Protein AF-A0AA84ZJ94-F1 (afdb_monomer_lite)

Structure (mmCIF, N/CA/C/O backbone):
data_AF-A0AA84ZJ94-F1
#
_entry.id   AF-A0AA84ZJ94-F1
#
loop_
_atom_site.group_PDB
_atom_site.id
_atom_site.type_symbol
_atom_site.label_atom_id
_atom_site.label_alt_id
_atom_site.label_comp_id
_atom_site.label_asym_id
_atom_site.label_entity_id
_atom_site.label_seq_id
_atom_site.pdbx_PDB_ins_code
_atom_site.Cartn_x
_atom_site.Cartn_y
_atom_site.Cartn_z
_atom_site.occupancy
_atom_site.B_iso_or_equiv
_atom_site.auth_seq_id
_atom_site.auth_comp_id
_atom_site.auth_asym_id
_atom_site.auth_atom_id
_atom_site.pdbx_PDB_model_num
ATOM 1 N N . MET A 1 1 ? 29.259 -15.985 -29.265 1.00 39.16 1 MET A N 1
ATOM 2 C CA . MET A 1 1 ? 28.863 -14.561 -29.216 1.00 39.16 1 MET A CA 1
ATOM 3 C C . MET A 1 1 ? 28.217 -14.343 -27.857 1.00 39.16 1 MET A C 1
ATOM 5 O O . MET A 1 1 ? 27.208 -14.994 -27.632 1.00 39.16 1 MET A O 1
ATOM 9 N N . PRO A 1 2 ? 28.815 -13.586 -26.921 1.00 44.12 2 PRO A N 1
ATOM 10 C CA . PRO A 1 2 ? 28.226 -13.401 -25.598 1.00 44.12 2 PRO A CA 1
ATOM 11 C C . PRO A 1 2 ? 27.032 -12.438 -25.680 1.00 44.12 2 PRO A C 1
ATOM 13 O O . PRO A 1 2 ? 27.039 -11.481 -26.456 1.00 44.12 2 PRO A O 1
ATOM 16 N N . ASP A 1 3 ? 25.999 -12.730 -24.898 1.00 43.19 3 ASP A N 1
ATOM 17 C CA . ASP A 1 3 ? 24.664 -12.140 -24.953 1.00 43.19 3 ASP A CA 1
ATOM 18 C C . ASP A 1 3 ? 24.629 -10.620 -24.709 1.00 43.19 3 ASP A C 1
ATOM 20 O O . ASP A 1 3 ? 24.677 -10.128 -23.583 1.00 43.19 3 ASP A O 1
ATOM 24 N N . TYR A 1 4 ? 24.432 -9.850 -25.782 1.00 48.97 4 TYR A N 1
ATOM 25 C CA . TYR A 1 4 ? 24.170 -8.402 -25.742 1.00 48.97 4 TYR A CA 1
ATOM 26 C C . TYR A 1 4 ? 22.774 -8.045 -25.166 1.00 48.97 4 TYR A C 1
ATOM 28 O O . TYR A 1 4 ? 22.444 -6.873 -24.964 1.00 48.97 4 TYR A O 1
ATOM 36 N N . GLN A 1 5 ? 21.939 -9.045 -24.855 1.00 50.44 5 GLN A N 1
ATOM 37 C CA . GLN A 1 5 ? 20.567 -8.867 -24.361 1.00 50.44 5 GLN A CA 1
ATOM 38 C C . GLN A 1 5 ? 20.463 -8.373 -22.901 1.00 50.44 5 GLN A C 1
ATOM 40 O O . GLN A 1 5 ? 19.371 -8.022 -22.465 1.00 50.44 5 GLN A O 1
ATOM 45 N N . LEU A 1 6 ? 21.570 -8.259 -22.154 1.00 55.25 6 LEU A N 1
ATOM 46 C CA . LEU A 1 6 ? 21.558 -7.819 -20.747 1.00 55.25 6 LEU A CA 1
ATOM 47 C C . LEU A 1 6 ? 21.617 -6.293 -20.512 1.00 55.25 6 LEU A C 1
ATOM 49 O O . LEU A 1 6 ? 21.596 -5.858 -19.360 1.00 55.25 6 LEU A O 1
ATOM 53 N N . SER A 1 7 ? 21.699 -5.452 -21.551 1.00 65.62 7 SER A N 1
ATOM 54 C CA . SER A 1 7 ? 21.936 -4.005 -21.352 1.00 65.62 7 SER A CA 1
ATOM 55 C C . SER A 1 7 ? 20.681 -3.141 -21.181 1.00 65.62 7 SER A C 1
ATOM 57 O O . SER A 1 7 ? 20.789 -2.029 -20.666 1.00 65.62 7 SER A O 1
ATOM 59 N N . LYS A 1 8 ? 19.492 -3.607 -21.582 1.00 71.19 8 LYS A N 1
ATOM 60 C CA . LYS A 1 8 ? 18.264 -2.788 -21.607 1.00 71.19 8 LYS A CA 1
ATOM 61 C C . LYS A 1 8 ? 17.159 -3.414 -20.748 1.00 71.19 8 LYS A C 1
ATOM 63 O O . LYS A 1 8 ? 17.041 -4.637 -20.739 1.00 71.19 8 LYS A O 1
ATOM 68 N N . PRO A 1 9 ? 16.349 -2.609 -20.032 1.00 76.19 9 PRO A N 1
ATOM 69 C CA . PRO A 1 9 ? 15.196 -3.128 -19.305 1.00 76.19 9 PRO A CA 1
ATOM 70 C C . PRO A 1 9 ? 14.210 -3.756 -20.288 1.00 76.19 9 PRO A C 1
ATOM 72 O O . PRO A 1 9 ? 13.970 -3.210 -21.370 1.00 76.19 9 PRO A O 1
ATOM 75 N N . SER A 1 10 ? 13.615 -4.888 -19.913 1.00 86.00 10 SER A N 1
ATOM 76 C CA . SER A 1 10 ? 12.563 -5.469 -20.745 1.00 86.00 10 SER A CA 1
ATOM 77 C C . SER A 1 10 ? 11.348 -4.522 -20.785 1.00 86.00 10 SER A C 1
ATOM 79 O O . SER A 1 10 ? 11.101 -3.791 -19.817 1.00 86.00 10 SER A O 1
ATOM 81 N N . PRO A 1 11 ? 10.544 -4.514 -21.865 1.00 87.81 11 PRO A N 1
ATOM 82 C CA . PRO A 1 11 ? 9.361 -3.652 -21.950 1.00 87.81 11 PRO A CA 1
ATOM 83 C C . PRO A 1 11 ? 8.392 -3.846 -20.774 1.00 87.81 11 PRO A C 1
ATOM 85 O O . PRO A 1 11 ? 7.803 -2.887 -20.277 1.00 87.81 11 PRO A O 1
ATOM 88 N N . ARG A 1 12 ? 8.287 -5.087 -20.281 1.00 88.12 12 ARG A N 1
ATOM 89 C CA . ARG A 1 12 ? 7.499 -5.464 -19.100 1.00 88.12 12 ARG A CA 1
ATOM 90 C C . ARG A 1 12 ? 7.999 -4.764 -17.832 1.00 88.12 12 ARG A C 1
ATOM 92 O O . ARG A 1 12 ? 7.198 -4.198 -17.090 1.00 88.12 12 ARG A O 1
ATOM 99 N N . GLN A 1 13 ? 9.314 -4.739 -17.628 1.00 87.00 13 GLN A N 1
ATOM 100 C CA . GLN A 1 13 ? 9.956 -4.098 -16.477 1.00 87.00 13 GLN A CA 1
ATOM 101 C C . GLN A 1 13 ? 9.805 -2.582 -16.520 1.00 87.00 13 GLN A C 1
ATOM 103 O O . GLN A 1 13 ? 9.470 -1.957 -15.515 1.00 87.00 13 GLN A O 1
ATOM 108 N N . LEU A 1 14 ? 10.005 -1.989 -17.698 1.00 90.00 14 LEU A N 1
ATOM 109 C CA . LEU A 1 14 ? 9.840 -0.554 -17.892 1.00 90.00 14 LEU A CA 1
ATOM 110 C C . LEU A 1 14 ? 8.396 -0.128 -17.605 1.00 90.00 14 LEU A C 1
ATOM 112 O O . LEU A 1 14 ? 8.174 0.843 -16.882 1.00 90.00 14 LEU A O 1
ATOM 116 N N . LEU A 1 15 ? 7.414 -0.905 -18.074 1.00 92.50 15 LEU A N 1
ATOM 117 C CA . LEU A 1 15 ? 6.005 -0.666 -17.775 1.00 92.50 15 LEU A CA 1
ATOM 118 C C . LEU A 1 15 ? 5.710 -0.760 -16.270 1.00 92.50 15 LEU A C 1
ATOM 120 O O . LEU A 1 15 ? 5.030 0.117 -15.735 1.00 92.50 15 LEU A O 1
ATOM 124 N N . ALA A 1 16 ? 6.245 -1.765 -15.570 1.00 91.44 16 ALA A N 1
ATOM 125 C CA . ALA A 1 16 ? 6.077 -1.899 -14.121 1.00 91.44 16 ALA A CA 1
ATOM 126 C C . ALA A 1 16 ? 6.656 -0.692 -13.357 1.00 91.44 16 ALA A C 1
ATOM 128 O O . ALA A 1 16 ? 6.006 -0.162 -12.452 1.00 91.44 16 ALA A O 1
ATOM 129 N N . ILE A 1 17 ? 7.833 -0.200 -13.760 1.00 90.31 17 ILE A N 1
ATOM 130 C CA . ILE A 1 17 ? 8.467 0.994 -13.180 1.00 90.31 17 ILE A CA 1
ATOM 131 C C . ILE A 1 17 ? 7.620 2.247 -13.442 1.00 90.31 17 ILE A C 1
ATOM 133 O O . ILE A 1 17 ? 7.366 3.021 -12.517 1.00 90.31 17 ILE A O 1
ATOM 137 N N . CYS A 1 18 ? 7.142 2.443 -14.674 1.00 93.88 18 CYS A N 1
ATOM 138 C CA . CYS A 1 18 ? 6.277 3.569 -15.031 1.00 93.88 18 CYS A CA 1
ATOM 139 C C . CYS A 1 18 ? 4.972 3.568 -14.226 1.00 93.88 18 CYS A C 1
ATOM 141 O O . CYS A 1 18 ? 4.595 4.601 -13.671 1.00 93.88 18 CYS A O 1
ATOM 143 N N . LEU A 1 19 ? 4.314 2.411 -14.108 1.00 95.00 19 LEU A N 1
ATOM 144 C CA . LEU A 1 19 ? 3.096 2.245 -13.308 1.00 95.00 19 LEU A CA 1
ATOM 145 C C . LEU A 1 19 ? 3.341 2.564 -11.832 1.00 95.00 19 LEU A C 1
ATOM 147 O O . LEU A 1 19 ? 2.530 3.231 -11.194 1.00 95.00 19 LEU A O 1
ATOM 151 N N . SER A 1 20 ? 4.490 2.152 -11.301 1.00 93.75 20 SER A N 1
ATOM 152 C CA . SER A 1 20 ? 4.917 2.494 -9.948 1.00 93.75 20 SER A CA 1
ATOM 153 C C . SER A 1 20 ? 5.094 3.999 -9.769 1.00 93.75 20 SER A C 1
ATOM 155 O O . SER A 1 20 ? 4.563 4.573 -8.818 1.00 93.75 20 SER A O 1
ATOM 157 N N . ASN A 1 21 ? 5.819 4.657 -10.669 1.00 94.12 21 ASN A N 1
ATOM 158 C CA . ASN A 1 21 ? 6.067 6.090 -10.572 1.00 94.12 21 ASN A CA 1
ATOM 159 C C . ASN A 1 21 ? 4.756 6.878 -10.677 1.00 94.12 21 ASN A C 1
ATOM 161 O O . ASN A 1 21 ? 4.532 7.786 -9.878 1.00 94.12 21 ASN A O 1
ATOM 165 N N . ALA A 1 22 ? 3.854 6.466 -11.572 1.00 95.56 22 ALA A N 1
ATOM 166 C CA . ALA A 1 22 ? 2.502 7.008 -11.654 1.00 95.56 22 ALA A CA 1
ATOM 167 C C . ALA A 1 22 ? 1.740 6.829 -10.330 1.00 95.56 22 ALA A C 1
ATOM 169 O O . ALA A 1 22 ? 1.175 7.792 -9.811 1.00 95.56 22 ALA A O 1
ATOM 170 N N . ALA A 1 23 ? 1.797 5.637 -9.728 1.00 95.38 23 ALA A N 1
ATOM 171 C CA . ALA A 1 23 ? 1.183 5.380 -8.430 1.00 95.38 23 ALA A CA 1
ATOM 172 C C . ALA A 1 23 ? 1.755 6.278 -7.321 1.00 95.38 23 ALA A C 1
ATOM 174 O O . ALA A 1 23 ? 1.007 6.772 -6.484 1.00 95.38 23 ALA A O 1
ATOM 175 N N . HIS A 1 24 ? 3.063 6.549 -7.324 1.00 93.44 24 HIS A N 1
ATOM 176 C CA . HIS A 1 24 ? 3.692 7.462 -6.361 1.00 93.44 24 HIS A CA 1
ATOM 177 C C . HIS A 1 24 ? 3.169 8.890 -6.475 1.00 93.44 24 HIS A C 1
ATOM 179 O O . HIS A 1 24 ? 2.928 9.546 -5.463 1.00 93.44 24 HIS A O 1
ATOM 185 N N . CYS A 1 25 ? 2.996 9.370 -7.706 1.00 92.56 25 CYS A N 1
ATOM 186 C CA . CYS A 1 25 ? 2.416 10.681 -7.963 1.00 92.56 25 CYS A CA 1
ATOM 187 C C . CYS A 1 25 ? 0.970 10.731 -7.460 1.00 92.56 25 CYS A C 1
ATOM 189 O O . CYS A 1 25 ? 0.627 11.642 -6.713 1.00 92.56 25 CYS A O 1
ATOM 191 N N . LEU A 1 26 ? 0.152 9.725 -7.790 1.00 92.00 26 LEU A N 1
ATOM 192 C CA . LEU A 1 26 ? -1.237 9.623 -7.324 1.00 92.00 26 LEU A CA 1
ATOM 193 C C . LEU A 1 26 ? -1.338 9.578 -5.796 1.00 92.00 26 LEU A C 1
ATOM 195 O O . LEU A 1 26 ? -2.157 10.290 -5.223 1.00 92.00 26 LEU A O 1
ATOM 199 N N . TYR A 1 27 ? -0.470 8.807 -5.138 1.00 91.81 27 TYR A N 1
ATOM 200 C CA . TYR A 1 27 ? -0.370 8.769 -3.679 1.00 91.81 27 TYR A CA 1
ATOM 201 C C . TYR A 1 27 ? -0.086 10.160 -3.112 1.00 91.81 27 TYR A C 1
ATOM 203 O O . TYR A 1 27 ? -0.788 10.613 -2.212 1.00 91.81 27 TYR A O 1
ATOM 211 N N . LYS A 1 28 ? 0.917 10.862 -3.662 1.00 90.31 28 LYS A N 1
ATOM 212 C CA . LYS A 1 28 ? 1.251 12.220 -3.220 1.00 90.31 28 LYS A CA 1
ATOM 213 C C . LYS A 1 28 ? 0.048 13.142 -3.363 1.00 90.31 28 LYS A C 1
ATOM 215 O O . LYS A 1 28 ? -0.336 13.735 -2.364 1.00 90.31 28 LYS A O 1
ATOM 220 N N . PHE A 1 29 ? -0.591 13.172 -4.535 1.00 87.44 29 PHE A N 1
ATOM 221 C CA . PHE A 1 29 ? -1.803 13.963 -4.760 1.00 87.44 29 PHE A CA 1
ATOM 222 C C . PHE A 1 29 ? -2.910 13.629 -3.752 1.00 87.44 29 PHE A C 1
ATOM 224 O O . PHE A 1 29 ? -3.462 14.545 -3.155 1.00 87.44 29 PHE A O 1
ATOM 231 N N . GLY A 1 30 ? -3.178 12.349 -3.483 1.00 85.19 30 GLY A N 1
ATOM 232 C CA . GLY A 1 30 ? -4.165 11.936 -2.479 1.00 85.19 30 GLY A CA 1
ATOM 233 C C . GLY A 1 30 ? -3.814 12.362 -1.046 1.00 85.19 30 GLY A C 1
ATOM 234 O O . GLY A 1 30 ? -4.708 12.606 -0.247 1.00 85.19 30 GLY A O 1
ATOM 235 N N . THR A 1 31 ? -2.528 12.483 -0.704 1.00 83.12 31 THR A N 1
ATOM 236 C CA . THR A 1 31 ? -2.098 12.944 0.633 1.00 83.12 31 THR A CA 1
ATOM 237 C C . THR A 1 31 ? -1.963 14.462 0.769 1.00 83.12 31 THR A C 1
ATOM 239 O O . THR A 1 31 ? -2.073 14.972 1.878 1.00 83.12 31 THR A O 1
ATOM 242 N N . THR A 1 32 ? -1.698 15.190 -0.322 1.00 78.19 32 THR A N 1
ATOM 243 C CA . THR A 1 32 ? -1.401 16.635 -0.286 1.00 78.19 32 THR A CA 1
ATOM 244 C C . THR A 1 32 ? -2.537 17.515 -0.792 1.00 78.19 32 THR A C 1
ATOM 246 O O . THR A 1 32 ? -2.579 18.694 -0.456 1.00 78.19 32 THR A O 1
ATOM 249 N N . CYS A 1 33 ? -3.430 17.005 -1.642 1.00 61.62 33 CYS A N 1
ATOM 250 C CA . CYS A 1 33 ? -4.466 17.822 -2.265 1.00 61.62 33 CYS A CA 1
ATOM 251 C C . CYS A 1 33 ? -5.786 17.728 -1.498 1.00 61.62 33 CYS A C 1
ATOM 253 O O . CYS A 1 33 ? -6.550 16.787 -1.677 1.00 61.62 33 CYS A O 1
ATOM 255 N N . THR A 1 34 ? -6.090 18.769 -0.722 1.00 57.16 34 THR A N 1
ATOM 256 C CA . THR A 1 34 ? -7.435 19.058 -0.189 1.00 57.16 34 THR A CA 1
ATOM 257 C C . THR A 1 34 ? -8.248 19.991 -1.103 1.00 57.16 34 THR A C 1
ATOM 259 O O . THR A 1 34 ? -9.404 20.276 -0.816 1.00 57.16 34 THR A O 1
ATOM 262 N N . VAL A 1 35 ? -7.659 20.484 -2.205 1.00 54.12 35 VAL A N 1
ATOM 263 C CA . VAL A 1 35 ? -8.132 21.694 -2.919 1.00 54.12 35 VAL A CA 1
ATOM 264 C C . VAL A 1 35 ? -8.705 21.416 -4.322 1.00 54.12 35 VAL A C 1
ATOM 266 O O . VAL A 1 35 ? -9.120 22.347 -5.002 1.00 54.12 35 VAL A O 1
ATOM 269 N N . ASN A 1 36 ? -8.754 20.165 -4.800 1.00 57.69 36 ASN A N 1
ATOM 270 C CA . ASN A 1 36 ? -9.296 19.872 -6.137 1.00 57.69 36 ASN A CA 1
ATOM 271 C C . ASN A 1 36 ? -10.721 19.284 -6.049 1.00 57.69 36 ASN A C 1
ATOM 273 O O . ASN A 1 36 ? -10.861 18.097 -5.769 1.00 57.69 36 ASN A O 1
ATOM 277 N N . PRO A 1 37 ? -11.788 20.067 -6.303 1.00 55.31 37 PRO A N 1
ATOM 278 C CA . PRO A 1 37 ? -13.168 19.653 -6.028 1.00 55.31 37 PRO A CA 1
ATOM 279 C C . PRO A 1 37 ? -13.727 18.599 -7.003 1.00 55.31 37 PRO A C 1
ATOM 281 O O . PRO A 1 37 ? -14.832 18.110 -6.795 1.00 55.31 37 PRO A O 1
ATOM 284 N N . LYS A 1 38 ? -13.005 18.247 -8.080 1.00 58.41 38 LYS A N 1
ATOM 285 C CA . LYS A 1 38 ? -13.500 17.326 -9.126 1.00 58.41 38 LYS A CA 1
ATOM 286 C C . LYS A 1 38 ? -13.259 15.837 -8.843 1.00 58.41 38 LYS A C 1
ATOM 288 O O . LYS A 1 38 ? -13.882 15.008 -9.498 1.00 58.41 38 LYS A O 1
ATOM 293 N N . LYS A 1 39 ? -12.344 15.485 -7.935 1.00 63.12 39 LYS A N 1
ATOM 294 C CA . LYS A 1 39 ? -12.031 14.093 -7.567 1.00 63.12 39 LYS A CA 1
ATOM 295 C C . LYS A 1 39 ? -11.801 13.991 -6.069 1.00 63.12 39 LYS A C 1
ATOM 297 O O . LYS A 1 39 ? -11.037 14.776 -5.514 1.00 63.12 39 LYS A O 1
ATOM 302 N N . SER A 1 40 ? -12.444 13.015 -5.436 1.00 77.00 40 SER A N 1
ATOM 303 C CA . SER A 1 40 ? -12.295 12.773 -4.005 1.00 77.00 40 SER A CA 1
ATOM 304 C C . SER A 1 40 ? -10.911 12.187 -3.699 1.00 77.00 40 SER A C 1
ATOM 306 O O . SER A 1 40 ? -10.297 11.524 -4.539 1.00 77.00 40 SER A O 1
ATOM 308 N N . GLN A 1 41 ? -10.403 12.405 -2.484 1.00 83.50 41 GLN A N 1
ATOM 309 C CA . GLN A 1 41 ? -9.160 11.789 -1.999 1.00 83.50 41 GLN A CA 1
ATOM 310 C C . GLN A 1 41 ? -9.150 10.265 -2.223 1.00 83.50 41 GLN A C 1
ATOM 312 O O . GLN A 1 41 ? -8.142 9.693 -2.643 1.00 83.50 41 GLN A O 1
ATOM 317 N N . PHE A 1 42 ? -10.303 9.628 -2.015 1.00 86.75 42 PHE A N 1
ATOM 318 C CA . PHE A 1 42 ? -10.526 8.206 -2.245 1.00 86.75 42 PHE A CA 1
ATOM 319 C C . PHE A 1 42 ? -10.269 7.786 -3.704 1.00 86.75 42 PHE A C 1
ATOM 321 O O . PHE A 1 42 ? -9.666 6.741 -3.954 1.00 86.75 42 PHE A O 1
ATOM 328 N N . ASP A 1 43 ? -10.635 8.614 -4.687 1.00 89.12 43 ASP A N 1
ATOM 329 C CA . ASP A 1 43 ? -10.419 8.316 -6.110 1.00 89.12 43 ASP A CA 1
ATOM 330 C C . ASP A 1 43 ? -8.929 8.253 -6.470 1.00 89.12 43 ASP A C 1
ATOM 332 O O . ASP A 1 43 ? -8.504 7.422 -7.276 1.00 89.12 43 ASP A O 1
ATOM 336 N N . TYR A 1 44 ? -8.108 9.117 -5.865 1.00 89.38 44 TYR A N 1
ATOM 337 C CA . TYR A 1 44 ? -6.659 9.103 -6.078 1.00 89.38 44 TYR A CA 1
ATOM 338 C C . TYR A 1 44 ? -5.998 7.885 -5.431 1.00 89.38 44 TYR A C 1
ATOM 340 O O . TYR A 1 44 ? -5.132 7.255 -6.044 1.00 89.38 44 TYR A O 1
ATOM 348 N N . LEU A 1 45 ? -6.419 7.534 -4.213 1.00 91.50 45 LEU A N 1
ATOM 349 C CA . LEU A 1 45 ? -5.900 6.375 -3.486 1.00 91.50 45 LEU A CA 1
ATOM 350 C C . LEU A 1 45 ? -6.312 5.057 -4.159 1.00 91.50 45 LEU A C 1
ATOM 352 O O . LEU A 1 45 ? -5.464 4.196 -4.389 1.00 91.50 45 LEU A O 1
ATOM 356 N N . SER A 1 46 ? -7.566 4.926 -4.593 1.00 92.75 46 SER A N 1
ATOM 357 C CA . SER A 1 46 ? -8.029 3.745 -5.335 1.00 92.75 46 SER A CA 1
ATOM 358 C C . SER A 1 46 ? -7.321 3.589 -6.688 1.00 92.75 46 SER A C 1
ATOM 360 O O . SER A 1 46 ? -6.925 2.484 -7.062 1.00 92.75 46 SER A O 1
ATOM 362 N N . ALA A 1 47 ? -7.073 4.686 -7.414 1.00 92.94 47 ALA A N 1
ATOM 363 C CA . ALA A 1 47 ? -6.268 4.651 -8.634 1.00 92.94 47 ALA A CA 1
ATOM 364 C C . ALA A 1 47 ? -4.803 4.262 -8.357 1.00 92.94 47 ALA A C 1
ATOM 366 O O . ALA A 1 47 ? -4.202 3.532 -9.146 1.00 92.94 47 ALA A O 1
ATOM 367 N N . CYS A 1 48 ? -4.235 4.708 -7.230 1.00 94.88 48 CYS A N 1
ATOM 368 C CA . CYS A 1 48 ? -2.890 4.328 -6.798 1.00 94.88 48 CYS A CA 1
ATOM 369 C C . CYS A 1 48 ? -2.766 2.809 -6.601 1.00 94.88 48 CYS A C 1
ATOM 371 O O . CYS A 1 48 ? -1.823 2.209 -7.129 1.00 94.88 48 CYS A O 1
ATOM 373 N N . ILE A 1 49 ? -3.741 2.189 -5.920 1.00 95.12 49 ILE A N 1
ATOM 374 C CA . ILE A 1 49 ? -3.802 0.730 -5.727 1.00 95.12 49 ILE A CA 1
ATOM 375 C C . ILE A 1 49 ? -3.822 0.025 -7.085 1.00 95.12 49 ILE A C 1
ATOM 377 O O . ILE A 1 49 ? -2.922 -0.764 -7.363 1.00 95.12 49 ILE A O 1
ATOM 381 N N . LYS A 1 50 ? -4.742 0.401 -7.984 1.00 95.75 50 LYS A N 1
ATOM 382 C CA . LYS A 1 50 ? -4.861 -0.206 -9.325 1.00 95.75 50 LYS A CA 1
ATOM 383 C C . LYS A 1 50 ? -3.562 -0.133 -10.133 1.00 95.75 50 LYS A C 1
ATOM 385 O O . LYS A 1 50 ? -3.190 -1.084 -10.822 1.00 95.75 50 LYS A O 1
ATOM 390 N N . CYS A 1 51 ? -2.849 0.994 -10.073 1.00 95.88 51 CYS A N 1
ATOM 391 C CA . CYS A 1 51 ? -1.549 1.130 -10.733 1.00 95.88 51 CYS A CA 1
ATOM 392 C C . CYS A 1 51 ? -0.497 0.187 -10.129 1.00 95.88 51 CYS A C 1
ATOM 394 O O . CYS A 1 51 ? 0.273 -0.421 -10.875 1.00 95.88 51 CYS A O 1
ATOM 396 N N . CYS A 1 52 ? -0.468 0.040 -8.802 1.00 95.44 52 CYS A N 1
ATOM 397 C CA . CYS A 1 52 ? 0.474 -0.855 -8.135 1.00 95.44 52 CYS A CA 1
ATOM 398 C C . CYS A 1 52 ? 0.140 -2.335 -8.357 1.00 95.44 52 CYS A C 1
ATOM 400 O O . CYS A 1 52 ? 1.055 -3.114 -8.601 1.00 95.44 52 CYS A O 1
ATOM 402 N N . GLU A 1 53 ? -1.136 -2.724 -8.342 1.00 95.19 53 GLU A N 1
ATOM 403 C CA . GLU A 1 53 ? -1.581 -4.094 -8.636 1.00 95.19 53 GLU A CA 1
ATOM 404 C C . GLU A 1 53 ? -1.162 -4.522 -10.041 1.00 95.19 53 GLU A C 1
ATOM 406 O O . GLU A 1 53 ? -0.598 -5.600 -10.231 1.00 95.19 53 GLU A O 1
ATOM 411 N N . ARG A 1 54 ? -1.336 -3.636 -11.032 1.00 95.75 54 ARG A N 1
ATOM 412 C CA . ARG A 1 54 ? -0.823 -3.876 -12.385 1.00 95.75 54 ARG A CA 1
ATOM 413 C C . ARG A 1 54 ? 0.699 -4.017 -12.388 1.00 95.75 54 ARG A C 1
ATOM 415 O O . ARG A 1 54 ? 1.207 -4.924 -13.039 1.00 95.75 54 ARG A O 1
ATOM 422 N N . ALA A 1 55 ? 1.429 -3.181 -11.649 1.00 93.38 55 ALA A N 1
ATOM 423 C CA . ALA A 1 55 ? 2.886 -3.289 -11.559 1.00 93.38 55 ALA A CA 1
ATOM 424 C C . ALA A 1 55 ? 3.338 -4.628 -10.949 1.00 93.38 55 ALA A C 1
ATOM 426 O O . ALA A 1 55 ? 4.270 -5.233 -11.465 1.00 93.38 55 ALA A O 1
ATOM 427 N N . VAL A 1 56 ? 2.651 -5.115 -9.912 1.00 92.25 56 VAL A N 1
ATOM 428 C CA . VAL A 1 56 ? 2.919 -6.412 -9.269 1.00 92.25 56 VAL A CA 1
ATOM 429 C C . VAL A 1 56 ? 2.533 -7.592 -10.167 1.00 92.25 56 VAL A C 1
ATOM 431 O O . VAL A 1 56 ? 3.240 -8.592 -10.198 1.00 92.25 56 VAL A O 1
ATOM 434 N N . SER A 1 57 ? 1.450 -7.485 -10.943 1.00 92.25 57 SER A N 1
ATOM 435 C CA . SER A 1 57 ? 1.070 -8.531 -11.908 1.00 92.25 57 SER A CA 1
ATOM 436 C C . SER A 1 57 ? 2.130 -8.720 -12.999 1.00 92.25 57 SER A C 1
ATOM 438 O O . SER A 1 57 ? 2.391 -9.833 -13.456 1.00 92.25 57 SER A O 1
ATOM 440 N N . LEU A 1 58 ? 2.783 -7.621 -13.387 1.00 90.19 58 LEU A N 1
ATOM 441 C CA . LEU A 1 58 ? 3.913 -7.655 -14.299 1.00 90.19 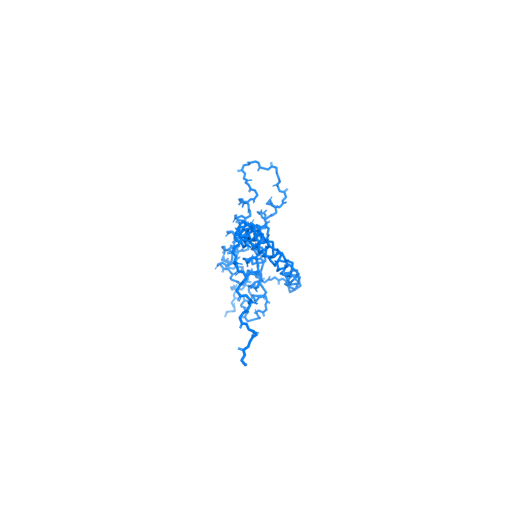58 LEU A CA 1
ATOM 442 C C . LEU A 1 58 ? 5.157 -8.149 -13.568 1.00 90.19 58 LEU A C 1
ATOM 444 O O . LEU A 1 58 ? 5.822 -9.044 -14.062 1.00 90.19 58 LEU A O 1
ATOM 448 N N . GLU A 1 59 ? 5.473 -7.624 -12.395 1.00 87.06 59 GLU A N 1
ATOM 449 C CA . GLU A 1 59 ? 6.690 -7.977 -11.669 1.00 87.06 59 GLU A CA 1
ATOM 450 C C . GLU A 1 59 ? 6.345 -8.318 -10.214 1.00 87.06 59 GLU A C 1
ATOM 452 O O . GLU A 1 59 ? 6.321 -7.427 -9.357 1.00 87.06 59 GLU A O 1
ATOM 457 N N . PRO A 1 60 ? 6.097 -9.608 -9.908 1.00 87.69 60 PRO A N 1
ATOM 458 C CA . PRO A 1 60 ? 5.669 -10.042 -8.576 1.00 87.69 60 PRO A CA 1
ATOM 459 C C . PRO A 1 60 ? 6.671 -9.701 -7.476 1.00 87.69 60 PRO A C 1
ATOM 461 O O . PRO A 1 60 ? 6.295 -9.518 -6.325 1.00 87.69 60 PRO A O 1
ATOM 464 N N . ASN A 1 61 ? 7.943 -9.553 -7.835 1.00 84.75 61 ASN A N 1
ATOM 465 C CA . ASN A 1 61 ? 9.033 -9.297 -6.896 1.00 84.75 61 ASN A CA 1
ATOM 466 C C . ASN A 1 61 ? 9.308 -7.802 -6.703 1.00 84.75 61 ASN A C 1
ATOM 468 O O . ASN A 1 61 ? 10.324 -7.406 -6.133 1.00 84.75 61 ASN A O 1
ATOM 472 N N . TYR A 1 62 ? 8.421 -6.935 -7.193 1.00 88.06 62 TYR A N 1
ATOM 473 C CA . TYR A 1 62 ? 8.642 -5.503 -7.140 1.00 88.06 62 TYR A CA 1
ATOM 474 C C . TYR A 1 62 ? 8.262 -4.896 -5.782 1.00 88.06 62 TYR A C 1
ATOM 476 O O . TYR A 1 62 ? 7.164 -4.376 -5.570 1.00 88.06 62 TYR A O 1
ATOM 484 N N . ILE A 1 63 ? 9.229 -4.911 -4.861 1.00 89.00 63 ILE A N 1
ATOM 485 C CA . ILE A 1 63 ? 9.096 -4.490 -3.453 1.00 89.00 63 ILE A CA 1
ATOM 486 C C . ILE A 1 63 ? 8.470 -3.087 -3.310 1.00 89.00 63 ILE A C 1
ATOM 488 O O . ILE A 1 63 ? 7.595 -2.872 -2.473 1.00 89.00 63 ILE A O 1
ATOM 492 N N . LYS A 1 64 ? 8.858 -2.117 -4.152 1.00 89.31 64 LYS A N 1
ATOM 493 C CA . LYS A 1 64 ? 8.322 -0.741 -4.083 1.00 89.31 64 LYS A CA 1
ATOM 494 C C . LYS A 1 6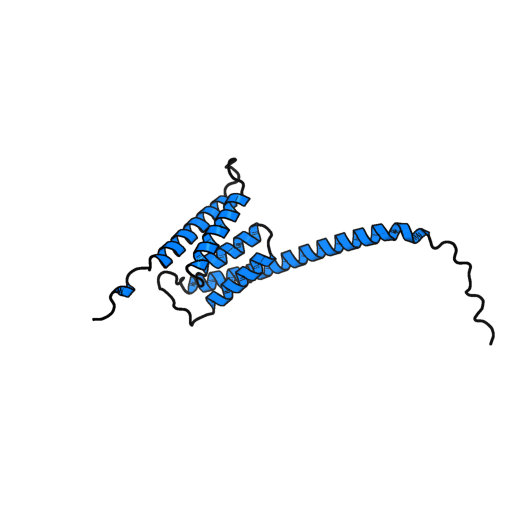4 ? 6.813 -0.675 -4.344 1.00 89.31 64 LYS A C 1
ATOM 496 O O . LYS A 1 64 ? 6.148 0.170 -3.747 1.00 89.31 64 LYS A O 1
ATOM 501 N N . ALA A 1 65 ? 6.278 -1.522 -5.225 1.00 92.12 65 ALA A N 1
ATOM 502 C CA . ALA A 1 65 ? 4.845 -1.552 -5.507 1.00 92.12 65 ALA A CA 1
ATOM 503 C C . ALA A 1 65 ? 4.071 -2.163 -4.332 1.00 92.12 65 ALA A C 1
ATOM 505 O O . ALA A 1 65 ? 3.134 -1.532 -3.849 1.00 92.12 65 ALA A O 1
ATOM 506 N N . TRP A 1 66 ? 4.526 -3.299 -3.794 1.00 93.56 66 TRP A N 1
ATOM 507 C CA . TRP A 1 66 ? 3.944 -3.904 -2.588 1.00 93.56 66 TRP A CA 1
ATOM 508 C C . TRP A 1 66 ? 3.936 -2.953 -1.391 1.00 93.56 66 TRP A C 1
ATOM 510 O O . TRP A 1 66 ? 2.915 -2.799 -0.723 1.00 93.56 66 TRP A O 1
ATOM 520 N N . PHE A 1 67 ? 5.047 -2.249 -1.162 1.00 92.88 67 PHE A N 1
ATOM 521 C CA . PHE A 1 67 ? 5.151 -1.256 -0.095 1.00 92.88 67 PHE A CA 1
ATOM 522 C C . PHE A 1 67 ? 4.117 -0.130 -0.243 1.00 92.88 67 PHE A C 1
ATOM 524 O O . PHE A 1 67 ? 3.522 0.310 0.741 1.00 92.88 67 PHE A O 1
ATOM 531 N N . ARG A 1 68 ? 3.888 0.348 -1.473 1.00 93.81 68 ARG A N 1
ATOM 532 C CA . ARG A 1 68 ? 2.891 1.394 -1.746 1.00 93.81 68 ARG A CA 1
ATOM 533 C C . ARG A 1 68 ? 1.464 0.890 -1.557 1.00 93.81 68 ARG A C 1
ATOM 535 O O . ARG A 1 68 ? 0.688 1.617 -0.950 1.00 93.81 68 ARG A O 1
ATOM 542 N N . ILE A 1 69 ? 1.148 -0.329 -2.004 1.00 95.06 69 ILE A N 1
ATOM 543 C CA . ILE A 1 69 ? -0.160 -0.969 -1.782 1.00 95.06 69 ILE A CA 1
ATOM 544 C C . ILE A 1 69 ? -0.473 -0.985 -0.285 1.00 95.06 69 ILE A C 1
ATOM 546 O O . ILE A 1 69 ? -1.458 -0.381 0.135 1.00 95.06 69 ILE A O 1
ATOM 550 N N . ALA A 1 70 ? 0.420 -1.560 0.525 1.00 94.94 70 ALA A N 1
ATOM 551 C CA . ALA A 1 70 ? 0.224 -1.677 1.969 1.00 94.94 70 ALA A CA 1
ATOM 552 C C . ALA A 1 70 ? -0.033 -0.317 2.636 1.00 94.94 70 ALA A C 1
ATOM 554 O O . ALA A 1 70 ? -0.964 -0.159 3.424 1.00 94.94 70 ALA A O 1
ATOM 555 N N . LYS A 1 71 ? 0.744 0.706 2.260 1.00 93.69 71 LYS A N 1
ATOM 556 C CA . LYS A 1 71 ? 0.542 2.069 2.763 1.00 93.69 71 LYS A CA 1
ATOM 557 C C . LYS A 1 71 ? -0.808 2.666 2.376 1.00 93.69 71 LYS A C 1
ATOM 559 O O . LYS A 1 71 ? -1.384 3.383 3.185 1.00 93.69 71 LYS A O 1
ATOM 564 N N . VAL A 1 72 ? -1.281 2.442 1.151 1.00 93.62 72 VAL A N 1
ATOM 565 C CA . VAL A 1 72 ? -2.558 3.008 0.701 1.00 93.62 72 VAL A CA 1
ATOM 566 C C . VAL A 1 72 ? -3.733 2.314 1.384 1.00 93.62 72 VAL A C 1
ATOM 568 O O . VAL A 1 72 ? -4.633 3.015 1.830 1.00 93.62 72 VAL A O 1
ATOM 571 N N . HIS A 1 73 ? -3.703 0.987 1.549 1.00 94.50 73 HIS A N 1
ATOM 572 C CA . HIS A 1 73 ? -4.736 0.278 2.318 1.00 94.50 73 HIS A CA 1
ATOM 573 C C . HIS A 1 73 ? -4.816 0.790 3.757 1.00 94.50 73 HIS A C 1
ATOM 575 O O . HIS A 1 73 ? -5.904 1.088 4.236 1.00 94.50 73 HIS A O 1
ATOM 581 N N . ALA A 1 74 ? -3.669 1.010 4.406 1.00 91.56 74 ALA A N 1
ATOM 582 C CA . ALA A 1 74 ? -3.643 1.592 5.743 1.00 91.56 74 ALA A CA 1
ATOM 583 C C . ALA A 1 74 ? -4.206 3.023 5.794 1.00 91.56 74 ALA A C 1
ATOM 585 O O . ALA A 1 74 ? -4.869 3.380 6.760 1.00 91.56 74 ALA A O 1
ATOM 586 N N . LEU A 1 75 ? -3.975 3.845 4.761 1.00 90.19 75 LEU A N 1
ATOM 587 C CA . LEU A 1 75 ? -4.577 5.184 4.671 1.00 90.19 75 LEU A CA 1
ATOM 588 C C . LEU A 1 75 ? -6.095 5.148 4.462 1.00 90.19 75 LEU A C 1
ATOM 590 O O . LEU A 1 75 ? -6.771 6.106 4.820 1.00 90.19 75 LEU A O 1
ATOM 594 N N . LEU A 1 76 ? -6.615 4.076 3.866 1.00 90.25 76 LEU A N 1
ATOM 595 C CA . LEU A 1 76 ? -8.048 3.864 3.681 1.00 90.25 76 LEU A CA 1
ATOM 596 C C . LEU A 1 76 ? -8.724 3.237 4.914 1.00 90.25 76 LEU A C 1
ATOM 598 O O . LEU A 1 76 ? -9.941 3.106 4.909 1.00 90.25 76 LEU A O 1
ATOM 602 N N . GLY A 1 77 ? -7.961 2.869 5.951 1.00 88.75 77 GLY A N 1
ATOM 603 C CA . GLY A 1 77 ? -8.462 2.165 7.140 1.00 88.75 77 GLY A CA 1
ATOM 604 C C . GLY A 1 77 ? -8.554 0.644 6.977 1.00 88.75 77 GLY A C 1
ATOM 605 O O . GLY A 1 77 ? -8.924 -0.058 7.909 1.00 88.75 77 GLY A O 1
ATOM 606 N N . ASN A 1 78 ? -8.160 0.097 5.825 1.00 91.94 78 ASN A N 1
ATOM 607 C CA . ASN A 1 78 ? -8.179 -1.343 5.569 1.00 91.94 78 ASN A CA 1
ATOM 608 C C . ASN A 1 78 ? -6.924 -2.009 6.164 1.00 91.94 78 ASN A C 1
ATOM 610 O O . ASN A 1 78 ? -6.018 -2.433 5.437 1.00 91.94 78 ASN A O 1
ATOM 614 N N . TYR A 1 79 ? -6.833 -2.073 7.495 1.00 93.06 79 TYR A N 1
ATOM 615 C CA . TYR A 1 79 ? -5.635 -2.563 8.185 1.00 93.06 79 TYR A CA 1
ATOM 616 C C . TYR A 1 79 ? -5.334 -4.044 7.907 1.00 93.06 79 TYR A C 1
ATOM 618 O O . TYR A 1 79 ? -4.166 -4.400 7.755 1.00 93.06 79 TYR A O 1
ATOM 626 N N . GLU A 1 80 ? -6.343 -4.902 7.747 1.00 92.19 80 GLU A N 1
ATOM 627 C CA . GLU A 1 80 ? -6.144 -6.321 7.405 1.00 92.19 80 GLU A CA 1
ATOM 628 C C . GLU A 1 80 ? -5.431 -6.502 6.053 1.00 92.19 80 GLU A C 1
ATOM 630 O O . GLU A 1 80 ? -4.421 -7.208 5.936 1.00 92.19 80 GLU A O 1
ATOM 635 N N . GLU A 1 81 ? -5.908 -5.802 5.021 1.00 93.44 81 GLU A N 1
ATOM 636 C CA . GLU A 1 81 ? -5.305 -5.807 3.685 1.00 93.44 81 GLU A CA 1
ATOM 637 C C . GLU A 1 81 ? -3.893 -5.204 3.718 1.00 93.44 81 GLU A C 1
ATOM 639 O O . GLU A 1 81 ? -2.966 -5.724 3.090 1.00 93.44 81 GLU A O 1
ATOM 644 N N . ALA A 1 82 ? -3.684 -4.147 4.508 1.00 94.19 82 ALA A N 1
ATOM 645 C CA . ALA A 1 82 ? -2.366 -3.550 4.705 1.00 94.19 82 ALA A CA 1
ATOM 646 C C . ALA A 1 82 ? -1.372 -4.534 5.351 1.00 94.19 82 ALA A C 1
ATOM 648 O O . ALA A 1 82 ? -0.216 -4.624 4.928 1.00 94.19 82 ALA A O 1
ATOM 649 N N . LEU A 1 83 ? -1.815 -5.319 6.338 1.00 94.06 83 LEU A N 1
ATOM 650 C CA . LEU A 1 83 ? -0.988 -6.328 7.001 1.00 94.06 83 LEU A CA 1
ATOM 651 C C . LEU A 1 83 ? -0.617 -7.473 6.057 1.00 94.06 83 LEU A C 1
ATOM 653 O O . LEU A 1 83 ? 0.554 -7.853 5.992 1.00 94.06 83 LEU A O 1
ATOM 657 N N . THR A 1 84 ? -1.583 -8.008 5.307 1.00 93.88 84 THR A N 1
ATOM 658 C CA . THR A 1 84 ? -1.338 -9.122 4.373 1.00 93.88 84 THR A CA 1
ATOM 659 C C . THR A 1 84 ? -0.398 -8.711 3.239 1.00 93.88 84 THR A C 1
ATOM 661 O O . THR A 1 84 ? 0.562 -9.419 2.927 1.00 93.88 84 THR A O 1
ATOM 664 N N . THR A 1 85 ? -0.616 -7.536 2.648 1.00 93.38 85 THR A N 1
ATOM 665 C CA . THR A 1 85 ? 0.237 -6.995 1.577 1.00 93.38 85 THR A CA 1
ATOM 666 C C . THR A 1 85 ? 1.617 -6.589 2.093 1.00 93.38 85 THR A C 1
ATOM 668 O O . THR A 1 85 ? 2.623 -6.837 1.426 1.00 93.38 85 THR A O 1
ATOM 671 N N . GLY A 1 86 ? 1.704 -6.047 3.309 1.00 92.62 86 GLY A N 1
ATOM 672 C CA . GLY A 1 86 ? 2.975 -5.748 3.959 1.00 92.62 86 GLY A CA 1
ATOM 673 C C . GLY A 1 86 ? 3.800 -7.002 4.264 1.00 92.62 86 GLY A C 1
ATOM 674 O O . GLY A 1 86 ? 5.008 -7.016 4.031 1.00 92.62 86 GLY A O 1
ATOM 675 N N . GLN A 1 87 ? 3.171 -8.092 4.707 1.00 91.69 87 GLN A N 1
ATOM 676 C CA . GLN A 1 87 ? 3.863 -9.371 4.898 1.00 91.69 87 GLN A CA 1
ATOM 677 C C . GLN A 1 87 ? 4.412 -9.922 3.578 1.00 91.69 87 GLN A C 1
ATOM 679 O O . GLN A 1 87 ? 5.584 -10.291 3.529 1.00 91.69 87 GLN A O 1
ATOM 684 N N . LYS A 1 88 ? 3.626 -9.873 2.492 1.00 89.62 88 LYS A N 1
ATOM 685 C CA . LYS A 1 88 ? 4.099 -10.230 1.140 1.00 89.62 88 LYS A CA 1
ATOM 686 C C . LYS A 1 88 ? 5.295 -9.379 0.700 1.00 89.62 88 LYS A C 1
ATOM 688 O O . LYS A 1 88 ? 6.247 -9.886 0.119 1.00 89.62 88 LYS A O 1
ATOM 693 N N . CYS A 1 89 ? 5.294 -8.086 1.028 1.00 90.19 89 CYS A N 1
ATOM 694 C CA . CYS A 1 89 ? 6.431 -7.207 0.753 1.00 90.19 89 CYS A CA 1
ATOM 695 C C . CYS A 1 89 ? 7.723 -7.677 1.449 1.00 90.19 89 CYS A C 1
ATOM 697 O O . CYS A 1 89 ? 8.804 -7.566 0.870 1.00 90.19 89 CYS A O 1
ATOM 699 N N . LEU A 1 90 ? 7.627 -8.178 2.688 1.00 89.19 90 LEU A N 1
ATOM 700 C CA . LEU A 1 90 ? 8.777 -8.697 3.435 1.00 89.19 90 LEU A CA 1
ATOM 701 C C . LEU A 1 90 ? 9.270 -10.023 2.861 1.00 89.19 90 LEU A C 1
ATOM 703 O O . LEU A 1 90 ? 10.477 -10.182 2.709 1.00 89.19 90 LEU A O 1
ATOM 707 N N . THR A 1 91 ? 8.368 -10.944 2.510 1.00 86.88 91 THR A N 1
ATOM 708 C CA . THR A 1 91 ? 8.756 -12.240 1.930 1.00 86.88 91 THR A CA 1
ATOM 709 C C . THR A 1 91 ? 9.489 -12.043 0.606 1.00 86.88 91 THR A C 1
ATOM 711 O O . THR A 1 91 ? 10.608 -12.525 0.460 1.00 86.88 91 THR A O 1
ATOM 714 N N . CYS A 1 92 ? 8.955 -11.198 -0.286 1.00 81.44 92 CYS A N 1
ATOM 715 C CA . CYS A 1 92 ? 9.611 -10.862 -1.554 1.00 81.44 92 CYS A CA 1
ATOM 716 C C . CYS A 1 92 ? 10.985 -10.195 -1.372 1.00 81.44 92 CYS A C 1
ATOM 718 O O . CYS A 1 92 ? 11.813 -10.248 -2.274 1.00 81.44 92 CYS A O 1
ATOM 720 N N . SER A 1 93 ? 11.237 -9.539 -0.233 1.00 74.56 93 SER A N 1
ATOM 721 C CA . SER A 1 93 ? 12.544 -8.944 0.065 1.00 74.56 93 SER A CA 1
ATOM 722 C C . SER A 1 93 ? 13.560 -9.954 0.603 1.00 74.56 93 SER A C 1
ATOM 724 O O . SER A 1 93 ? 14.756 -9.682 0.514 1.00 74.56 93 SER A O 1
ATOM 726 N N . LEU A 1 94 ? 13.115 -11.055 1.216 1.00 72.62 94 LEU A N 1
ATOM 727 C CA . LEU A 1 94 ? 13.993 -12.087 1.778 1.00 72.62 94 LEU A CA 1
ATOM 728 C C . LEU A 1 94 ? 14.371 -13.160 0.751 1.00 72.62 94 LEU A C 1
ATOM 730 O O . LEU A 1 94 ? 15.402 -13.816 0.917 1.00 72.62 94 LEU A O 1
ATOM 734 N N . ASP A 1 95 ? 13.570 -13.326 -0.300 1.00 70.19 95 ASP A N 1
ATOM 735 C CA . ASP A 1 95 ? 13.802 -14.321 -1.341 1.00 70.19 95 ASP A CA 1
ATOM 736 C C . ASP A 1 95 ? 15.038 -13.969 -2.189 1.00 70.19 95 ASP A C 1
ATOM 738 O O . ASP A 1 95 ? 14.971 -13.284 -3.210 1.00 70.19 95 ASP A O 1
ATOM 742 N N . LYS A 1 96 ? 16.204 -14.482 -1.773 1.00 60.53 96 LYS A N 1
ATOM 743 C CA . LYS A 1 96 ? 17.495 -14.336 -2.478 1.00 60.53 96 LYS A CA 1
ATOM 744 C C . LYS A 1 96 ? 17.572 -15.109 -3.800 1.00 60.53 96 LYS A C 1
ATOM 746 O O . LYS A 1 96 ? 18.432 -14.815 -4.621 1.00 60.53 96 LYS A O 1
ATOM 751 N N . ASN A 1 97 ? 16.687 -16.087 -4.005 1.00 56.38 97 ASN A N 1
ATOM 752 C CA . ASN A 1 97 ? 16.650 -16.942 -5.203 1.00 56.38 97 ASN A CA 1
ATOM 753 C C . ASN A 1 97 ? 15.916 -16.296 -6.386 1.00 56.38 97 ASN A C 1
ATOM 755 O O . ASN A 1 97 ? 15.730 -16.912 -7.435 1.00 56.38 97 ASN A O 1
ATOM 759 N N . THR A 1 98 ? 15.460 -15.064 -6.209 1.00 60.03 98 THR A N 1
ATOM 760 C CA . THR A 1 98 ? 14.708 -14.339 -7.214 1.00 60.03 98 THR A CA 1
ATOM 761 C C . THR A 1 98 ? 15.638 -13.843 -8.318 1.00 60.03 98 THR A C 1
ATOM 763 O O . THR A 1 98 ? 16.707 -13.311 -8.031 1.00 60.03 98 THR A O 1
ATOM 766 N N . TYR A 1 99 ? 15.228 -13.969 -9.585 1.00 56.12 99 TYR A N 1
ATOM 767 C CA . TYR A 1 99 ? 15.914 -13.329 -10.711 1.00 56.12 99 TYR A CA 1
ATOM 768 C C . TYR A 1 99 ? 15.912 -11.803 -10.516 1.00 56.12 99 TYR A C 1
ATOM 770 O O . TYR A 1 99 ? 14.957 -11.107 -10.869 1.00 56.12 99 TYR A O 1
ATOM 778 N N . GLU A 1 100 ? 16.973 -11.273 -9.905 1.00 56.56 100 GLU A N 1
ATOM 779 C CA . GLU A 1 100 ? 17.163 -9.840 -9.723 1.00 56.56 100 GLU A CA 1
ATOM 780 C C . GLU A 1 100 ? 17.539 -9.205 -11.057 1.00 56.56 100 GLU A C 1
ATOM 782 O O . GLU A 1 100 ? 18.699 -9.097 -11.451 1.00 56.56 100 GLU A O 1
ATOM 787 N N . SER A 1 101 ? 16.527 -8.730 -11.771 1.00 59.53 101 SER A N 1
ATOM 788 C CA . SER A 1 101 ? 16.766 -7.789 -12.856 1.00 59.53 101 SER A CA 1
ATOM 789 C C . SER A 1 101 ? 17.308 -6.491 -12.267 1.00 59.53 101 SER A C 1
ATOM 791 O O . SER A 1 101 ? 16.614 -5.843 -11.483 1.00 59.53 101 SER A O 1
ATOM 793 N N . LYS A 1 102 ? 18.510 -6.069 -12.682 1.00 65.38 102 LYS A N 1
ATOM 794 C CA . LYS A 1 102 ? 19.182 -4.829 -12.235 1.00 65.38 102 LYS A CA 1
ATOM 795 C C . LYS A 1 102 ? 18.263 -3.596 -12.199 1.00 65.38 102 LYS A C 1
ATOM 797 O O . LYS A 1 102 ? 18.429 -2.728 -11.356 1.00 65.38 102 LYS A O 1
ATOM 802 N N . TRP A 1 103 ? 17.295 -3.529 -13.110 1.00 63.59 103 TRP A N 1
ATOM 803 C CA . TRP A 1 103 ? 16.369 -2.406 -13.279 1.00 63.59 103 TRP A CA 1
ATOM 804 C C . TRP A 1 103 ? 15.196 -2.389 -12.288 1.00 63.59 103 TRP A C 1
ATOM 806 O O . TRP A 1 103 ? 14.638 -1.329 -12.012 1.00 63.59 103 TRP A O 1
ATOM 816 N N . ILE A 1 104 ? 14.815 -3.556 -11.765 1.00 70.12 104 ILE A N 1
ATOM 817 C CA . ILE A 1 104 ? 13.769 -3.706 -10.741 1.00 70.12 104 ILE A CA 1
ATOM 818 C C . ILE A 1 104 ? 14.399 -3.761 -9.354 1.00 70.12 104 ILE A C 1
ATOM 820 O O . ILE A 1 104 ? 13.775 -3.323 -8.383 1.00 70.12 104 ILE A O 1
ATOM 824 N N . SER A 1 105 ? 15.626 -4.291 -9.277 1.00 68.31 105 SER A N 1
ATOM 825 C CA . SER A 1 105 ? 16.389 -4.375 -8.045 1.00 68.31 105 SER A CA 1
ATOM 826 C C . SER A 1 105 ? 16.524 -2.986 -7.435 1.00 68.31 105 SER A C 1
ATOM 828 O O . SER A 1 105 ? 16.790 -1.975 -8.086 1.00 68.31 105 SER A O 1
ATOM 830 N N . VAL A 1 106 ? 16.204 -2.951 -6.156 1.00 72.00 106 VAL A N 1
ATOM 831 C CA . VAL A 1 106 ? 16.213 -1.769 -5.316 1.00 72.00 106 VAL A CA 1
ATOM 832 C C . VAL A 1 106 ? 17.531 -1.828 -4.557 1.00 72.00 106 VAL A C 1
ATOM 834 O O . VAL A 1 106 ? 17.897 -2.912 -4.112 1.00 72.00 106 VAL A O 1
ATOM 837 N N . ASP A 1 107 ? 18.249 -0.710 -4.413 1.00 80.38 107 ASP A N 1
ATOM 838 C CA . ASP A 1 107 ? 19.534 -0.712 -3.701 1.00 80.38 107 ASP A CA 1
ATOM 839 C C . ASP A 1 107 ? 19.382 -1.419 -2.352 1.00 80.38 107 ASP A C 1
ATOM 841 O O . ASP A 1 107 ? 1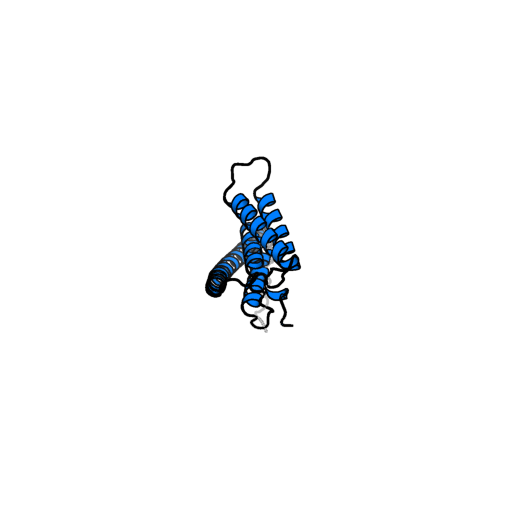8.401 -1.179 -1.640 1.00 80.38 107 ASP A O 1
ATOM 845 N N . GLU A 1 108 ? 20.344 -2.262 -1.980 1.00 78.62 108 GLU A N 1
ATOM 846 C CA . GLU A 1 108 ? 20.235 -3.105 -0.783 1.00 78.62 108 GLU A CA 1
ATOM 847 C C . GLU A 1 108 ? 19.936 -2.271 0.473 1.00 78.62 108 GLU A C 1
ATOM 849 O O . GLU A 1 108 ? 19.073 -2.609 1.282 1.00 78.62 108 GLU A O 1
ATOM 854 N N . ARG A 1 109 ? 20.542 -1.080 0.561 1.00 82.81 109 ARG A N 1
ATOM 855 C CA . ARG A 1 109 ? 20.245 -0.082 1.596 1.00 82.81 109 ARG A CA 1
ATOM 856 C C . ARG A 1 109 ? 18.763 0.293 1.635 1.00 82.81 109 ARG A C 1
ATOM 858 O O . ARG A 1 109 ? 18.140 0.281 2.690 1.00 82.81 109 ARG A O 1
ATOM 865 N N . THR A 1 110 ? 18.184 0.594 0.478 1.00 83.44 110 THR A N 1
ATOM 866 C CA . THR A 1 110 ? 16.773 0.968 0.379 1.00 83.44 110 THR A CA 1
ATOM 867 C C . THR A 1 110 ? 15.829 -0.208 0.636 1.00 83.44 110 THR A C 1
ATOM 869 O O . THR A 1 110 ? 14.746 0.020 1.171 1.00 83.44 110 THR A O 1
ATOM 872 N N . LYS A 1 111 ? 16.226 -1.458 0.349 1.00 82.94 111 LYS A N 1
ATOM 873 C CA . LYS A 1 111 ? 15.468 -2.650 0.774 1.00 82.94 111 LYS A CA 1
ATOM 874 C C . LYS A 1 111 ? 15.446 -2.775 2.295 1.00 82.94 111 LYS A C 1
ATOM 876 O O . LYS A 1 111 ? 14.370 -2.921 2.874 1.00 82.94 111 LYS A O 1
ATOM 881 N N . VAL A 1 112 ? 16.604 -2.642 2.947 1.00 85.69 112 VAL A N 1
ATOM 882 C CA . VAL A 1 112 ? 16.709 -2.662 4.414 1.00 85.69 112 VAL A CA 1
ATOM 883 C C . VAL A 1 112 ? 15.860 -1.546 5.023 1.00 85.69 112 VAL A C 1
ATOM 885 O O . VAL A 1 112 ? 15.050 -1.816 5.911 1.00 85.69 112 VAL A O 1
ATOM 888 N N . ASP A 1 113 ? 15.944 -0.325 4.490 1.00 88.56 113 ASP A N 1
ATOM 889 C CA . ASP A 1 113 ? 15.133 0.811 4.940 1.00 88.56 113 ASP A CA 1
ATOM 890 C C . ASP A 1 113 ? 13.628 0.549 4.792 1.00 88.56 113 ASP A C 1
ATOM 892 O O . ASP A 1 113 ? 12.855 0.851 5.704 1.00 88.56 113 ASP A O 1
ATOM 896 N N . ILE A 1 114 ? 13.198 -0.010 3.654 1.00 87.81 114 ILE A N 1
ATOM 897 C CA . ILE A 1 114 ? 11.801 -0.396 3.417 1.00 87.81 114 ILE A CA 1
ATOM 898 C C . ILE A 1 114 ? 11.379 -1.467 4.422 1.00 87.81 114 ILE A C 1
ATOM 900 O O . ILE A 1 114 ? 10.320 -1.329 5.029 1.00 87.81 114 ILE A O 1
ATOM 904 N N . SER A 1 115 ? 12.206 -2.488 4.653 1.00 88.94 115 SER A N 1
ATOM 905 C CA . SER A 1 115 ? 11.897 -3.577 5.583 1.00 88.94 115 SER A CA 1
ATOM 906 C C . SER A 1 115 ? 11.748 -3.080 7.024 1.00 88.94 115 SER A C 1
ATOM 908 O O . SER A 1 115 ? 10.791 -3.442 7.706 1.00 88.94 115 SER A O 1
ATOM 910 N N . ASN A 1 116 ? 12.632 -2.186 7.474 1.00 91.50 116 ASN A N 1
ATOM 911 C CA . ASN A 1 116 ? 12.599 -1.619 8.819 1.00 91.50 116 ASN A CA 1
ATOM 912 C C . ASN A 1 116 ? 11.389 -0.698 8.999 1.00 91.50 116 ASN A C 1
ATOM 914 O O . ASN A 1 116 ? 10.667 -0.809 9.991 1.00 91.50 116 ASN A O 1
ATOM 918 N N . LYS A 1 117 ? 11.117 0.163 8.008 1.00 93.12 117 LYS A N 1
ATOM 919 C CA . LYS A 1 117 ? 9.910 1.003 7.993 1.00 93.12 117 LYS A CA 1
ATOM 920 C C . LYS A 1 117 ? 8.648 0.154 8.021 1.00 93.12 117 LYS A C 1
ATOM 922 O O . LYS A 1 117 ? 7.731 0.462 8.772 1.00 93.12 117 LYS A O 1
ATOM 927 N N . LEU A 1 118 ? 8.602 -0.909 7.226 1.00 92.62 118 LEU A N 1
ATOM 928 C CA . LEU A 1 118 ? 7.419 -1.745 7.126 1.00 92.62 118 LEU A CA 1
ATOM 929 C C . LEU A 1 118 ? 7.202 -2.580 8.393 1.00 92.62 118 LEU A C 1
ATOM 931 O O . LEU A 1 118 ? 6.073 -2.662 8.850 1.00 92.62 118 LEU A O 1
ATOM 935 N N . LYS A 1 119 ? 8.253 -3.102 9.040 1.00 92.56 119 LYS A N 1
ATOM 936 C CA . LYS A 1 119 ? 8.136 -3.747 10.364 1.00 92.56 119 LYS A CA 1
ATOM 937 C C . LYS A 1 119 ? 7.506 -2.818 11.403 1.00 92.56 119 LYS A C 1
ATOM 939 O O . LYS A 1 119 ? 6.620 -3.247 12.138 1.00 92.56 119 LYS A O 1
ATOM 944 N N . LYS A 1 120 ? 7.926 -1.547 11.428 1.00 94.06 120 LYS A N 1
ATOM 945 C CA . LYS A 1 120 ? 7.332 -0.530 12.303 1.00 94.06 120 LYS A CA 1
ATOM 946 C C . LYS A 1 120 ? 5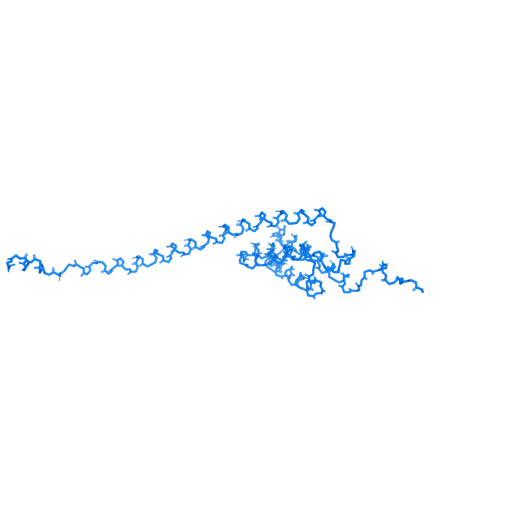.851 -0.311 11.970 1.00 94.06 120 LYS A C 1
ATOM 948 O O . LYS A 1 120 ? 5.009 -0.466 12.848 1.00 94.06 120 LYS A O 1
ATOM 953 N N . LEU A 1 121 ? 5.531 -0.056 10.701 1.00 93.62 121 LEU A N 1
ATOM 954 C CA . LEU A 1 121 ? 4.150 0.145 10.244 1.00 93.62 121 LEU A CA 1
ATOM 955 C C . LEU A 1 121 ? 3.245 -1.059 10.545 1.00 93.62 121 LEU A C 1
ATOM 957 O O . LEU A 1 121 ? 2.130 -0.879 11.006 1.00 93.62 121 LEU A O 1
ATOM 961 N N . LEU A 1 122 ? 3.729 -2.290 10.359 1.00 92.62 122 LEU A N 1
ATOM 962 C CA . LEU A 1 122 ? 2.970 -3.503 10.678 1.00 92.62 122 LEU A CA 1
ATOM 963 C C . LEU A 1 122 ? 2.624 -3.590 12.170 1.00 92.62 122 LEU A C 1
ATOM 965 O O . LEU A 1 122 ? 1.542 -4.056 12.513 1.00 92.62 122 LEU A O 1
ATOM 969 N N . SER A 1 123 ? 3.528 -3.164 13.059 1.00 92.88 123 SER A N 1
ATOM 970 C CA . SER A 1 123 ? 3.231 -3.120 14.495 1.00 92.88 123 SER A CA 1
ATOM 971 C C . SER A 1 123 ? 2.175 -2.065 14.834 1.00 92.88 123 SER A C 1
ATOM 973 O O . SER A 1 123 ? 1.283 -2.340 15.631 1.00 92.88 123 SER A O 1
ATOM 975 N N . GLU A 1 124 ? 2.220 -0.905 14.171 1.00 93.81 124 GLU A N 1
ATOM 976 C CA . GLU A 1 124 ? 1.230 0.166 14.325 1.00 93.81 124 GLU A CA 1
ATOM 977 C C . GLU A 1 124 ? -0.149 -0.281 13.815 1.00 93.81 124 GLU A C 1
ATOM 979 O O . GLU A 1 124 ? -1.131 -0.176 14.542 1.00 93.81 124 GLU A O 1
ATOM 984 N N . TRP A 1 125 ? -0.220 -0.864 12.614 1.00 94.25 125 TRP A N 1
ATOM 985 C CA . TRP A 1 125 ? -1.472 -1.345 12.017 1.00 94.25 125 TRP A CA 1
ATOM 986 C C . TRP A 1 125 ? -2.109 -2.487 12.812 1.00 94.25 125 TRP A C 1
ATOM 988 O O . TRP A 1 125 ? -3.326 -2.514 12.949 1.00 94.25 125 TRP A O 1
ATOM 998 N N . ARG A 1 126 ? -1.309 -3.398 13.390 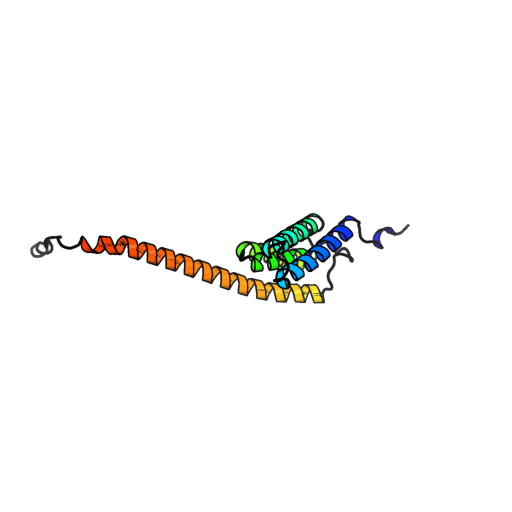1.00 93.69 126 ARG A N 1
ATOM 999 C CA . ARG A 1 126 ? -1.820 -4.430 14.314 1.00 93.69 126 ARG A CA 1
ATOM 1000 C C . ARG A 1 126 ? -2.447 -3.812 15.559 1.00 93.69 126 ARG A C 1
ATOM 1002 O O . ARG A 1 126 ? -3.535 -4.212 15.946 1.00 93.69 126 ARG A O 1
ATOM 1009 N N . ALA A 1 127 ? -1.785 -2.822 16.159 1.00 92.69 127 ALA A N 1
ATOM 1010 C CA . ALA A 1 127 ? -2.317 -2.143 17.335 1.00 92.69 127 ALA A CA 1
ATOM 1011 C C . ALA A 1 127 ? -3.608 -1.364 17.022 1.00 92.69 127 ALA A C 1
ATOM 1013 O O . ALA A 1 127 ? -4.520 -1.348 17.847 1.00 92.69 127 ALA A O 1
ATOM 1014 N N . SER A 1 128 ? -3.696 -0.740 15.839 1.00 91.56 128 SER A N 1
ATOM 1015 C CA . SER A 1 128 ? -4.923 -0.080 15.370 1.00 91.56 128 SER A CA 1
ATOM 1016 C C . SER A 1 128 ? -6.067 -1.082 15.203 1.00 91.56 128 SER A C 1
ATOM 1018 O O . SER A 1 128 ? -7.128 -0.870 15.784 1.00 91.56 128 SER A O 1
ATOM 1020 N N . LEU A 1 129 ? -5.823 -2.213 14.537 1.00 91.31 129 LEU A N 1
ATOM 1021 C CA . LEU A 1 129 ? -6.822 -3.271 14.357 1.00 91.31 129 LEU A CA 1
ATOM 1022 C C . LEU A 1 129 ? -7.316 -3.836 15.703 1.00 91.31 129 LEU A C 1
ATOM 1024 O O . LEU A 1 129 ? -8.516 -3.882 15.956 1.00 91.31 129 LEU A O 1
ATOM 1028 N N . ASP A 1 130 ? -6.400 -4.159 16.625 1.00 90.00 130 ASP A N 1
ATOM 1029 C CA . ASP A 1 130 ? -6.754 -4.631 17.974 1.00 90.00 130 ASP A CA 1
ATOM 1030 C C . ASP A 1 130 ? -7.599 -3.606 18.752 1.00 90.00 130 ASP A C 1
ATOM 1032 O O . ASP A 1 130 ? -8.401 -3.969 19.620 1.00 90.00 130 ASP A O 1
ATOM 1036 N N . SER A 1 131 ? -7.385 -2.309 18.506 1.00 90.31 131 SER A N 1
ATOM 1037 C CA . SER A 1 131 ? -8.156 -1.241 19.143 1.00 90.31 131 SER A CA 1
ATOM 1038 C C . SER A 1 131 ? -9.570 -1.131 18.572 1.00 90.31 131 SER A C 1
ATOM 1040 O O . SER A 1 131 ? -10.516 -1.008 19.351 1.00 90.31 131 SER A O 1
ATOM 1042 N N . GLU A 1 132 ? -9.726 -1.258 17.251 1.00 86.38 132 GLU A N 1
ATOM 1043 C CA . GLU A 1 132 ? -11.024 -1.268 16.570 1.00 86.38 132 GLU A CA 1
ATOM 1044 C C . GLU A 1 132 ? -11.862 -2.459 17.036 1.00 86.38 132 GLU A C 1
ATOM 1046 O O . GLU A 1 132 ? -12.989 -2.275 17.496 1.00 86.38 132 GLU A O 1
ATOM 1051 N N . GLU A 1 133 ? -11.275 -3.658 17.080 1.00 88.69 133 GLU A N 1
ATOM 1052 C CA . GLU A 1 133 ? -11.966 -4.849 17.578 1.00 88.69 133 GLU A CA 1
ATOM 1053 C C . GLU A 1 133 ? -12.423 -4.701 19.037 1.00 88.69 133 GLU A C 1
ATOM 1055 O O . GLU A 1 133 ? -13.504 -5.157 19.416 1.00 88.69 133 GLU A O 1
ATOM 1060 N N . LYS A 1 134 ? -11.615 -4.066 19.897 1.00 90.50 134 LYS A N 1
ATOM 1061 C CA . LYS A 1 134 ? -11.999 -3.808 21.296 1.00 90.50 134 LYS A CA 1
ATOM 1062 C C . LYS A 1 134 ? -13.184 -2.851 21.391 1.00 90.50 134 LYS A C 1
ATOM 1064 O O . LYS A 1 134 ? -14.065 -3.087 22.219 1.00 90.50 134 LYS A O 1
ATOM 1069 N N . ILE A 1 135 ? -13.204 -1.805 20.565 1.00 89.56 135 ILE A N 1
ATOM 1070 C CA . ILE A 1 135 ? -14.308 -0.839 20.494 1.00 89.56 135 ILE A CA 1
ATOM 1071 C C . ILE A 1 135 ? -15.580 -1.532 19.993 1.00 89.56 135 ILE A C 1
ATOM 1073 O O . ILE A 1 135 ? -16.646 -1.382 20.582 1.00 89.56 135 ILE A O 1
ATOM 1077 N N . GLU A 1 136 ? -15.488 -2.352 18.951 1.00 88.50 136 GLU A N 1
ATOM 1078 C CA . GLU A 1 136 ? -16.643 -3.102 18.453 1.00 88.50 136 GLU A CA 1
ATOM 1079 C C . GLU A 1 136 ? -17.191 -4.074 19.505 1.00 88.50 136 GLU A C 1
ATOM 1081 O O . GLU A 1 136 ? -18.400 -4.117 19.756 1.00 88.50 136 GLU A O 1
ATOM 1086 N N . ARG A 1 137 ? -16.307 -4.808 20.194 1.00 90.38 137 ARG A N 1
ATOM 1087 C CA . ARG A 1 137 ? -16.689 -5.716 21.287 1.00 90.38 137 ARG A CA 1
ATOM 1088 C C . ARG A 1 137 ? -17.346 -4.974 22.451 1.00 90.38 137 ARG A C 1
ATOM 1090 O O . ARG A 1 137 ? -18.307 -5.502 23.016 1.00 90.38 137 ARG A O 1
ATOM 1097 N N . SER A 1 138 ? -16.877 -3.776 22.816 1.00 90.19 138 SER A N 1
ATOM 1098 C CA . SER A 1 138 ? -17.514 -2.979 23.873 1.00 90.19 138 SER A CA 1
ATOM 1099 C C . SER A 1 138 ? -18.901 -2.493 23.450 1.00 90.19 138 SER A C 1
ATOM 1101 O O . SER A 1 138 ? -19.850 -2.662 24.210 1.00 90.19 138 SER A O 1
ATOM 1103 N N . ILE A 1 139 ? -19.067 -2.026 22.208 1.00 93.69 139 ILE A N 1
ATOM 1104 C CA . ILE A 1 139 ? -20.370 -1.613 21.664 1.00 93.69 139 ILE A CA 1
ATOM 1105 C C . ILE A 1 139 ? -21.365 -2.781 21.670 1.00 93.69 139 ILE A C 1
ATOM 1107 O O . ILE A 1 139 ? -22.525 -2.614 22.056 1.00 93.69 139 ILE A O 1
ATOM 1111 N N . ILE A 1 140 ? -20.936 -3.975 21.252 1.00 90.38 140 ILE A N 1
ATOM 1112 C CA . ILE A 1 140 ? -21.782 -5.176 21.272 1.00 90.38 140 ILE A CA 1
ATOM 1113 C C . ILE A 1 140 ? -22.149 -5.542 22.711 1.00 90.38 140 ILE A C 1
ATOM 1115 O O . ILE A 1 140 ? -23.320 -5.820 22.989 1.00 90.38 140 ILE A O 1
ATOM 1119 N N . ARG A 1 141 ? -21.181 -5.512 23.634 1.00 89.81 141 ARG A N 1
ATOM 1120 C CA . ARG A 1 141 ? -21.411 -5.770 25.059 1.00 89.81 141 ARG A CA 1
ATOM 1121 C C . ARG A 1 141 ? -22.436 -4.795 25.636 1.00 89.81 141 ARG A C 1
ATOM 1123 O O . ARG A 1 141 ? -23.395 -5.247 26.254 1.00 89.81 141 ARG A O 1
ATOM 1130 N N . ASP A 1 142 ? -22.299 -3.501 25.372 1.00 91.25 142 ASP A N 1
ATOM 1131 C CA . ASP A 1 142 ? -23.207 -2.464 25.869 1.00 91.25 142 ASP A CA 1
ATOM 1132 C C . ASP A 1 142 ? -24.616 -2.609 25.287 1.00 91.25 142 ASP A C 1
ATOM 1134 O O . ASP A 1 142 ? -25.605 -2.548 26.021 1.00 91.25 142 ASP A O 1
ATOM 1138 N N . ARG A 1 143 ? -24.738 -2.886 23.979 1.00 90.50 143 ARG A N 1
ATOM 1139 C CA . ARG A 1 143 ? -26.034 -3.201 23.348 1.00 90.50 143 ARG A CA 1
ATOM 1140 C C . ARG A 1 143 ? -26.678 -4.437 23.971 1.00 90.50 143 ARG A C 1
ATOM 1142 O O . ARG A 1 143 ? -27.888 -4.447 24.194 1.00 90.50 143 ARG A O 1
ATOM 1149 N N . THR A 1 144 ? -25.880 -5.463 24.256 1.00 89.44 144 THR A N 1
ATOM 1150 C CA . THR A 1 144 ? -26.346 -6.706 24.879 1.00 89.44 144 THR A CA 1
ATOM 1151 C C . THR A 1 144 ? -26.836 -6.439 26.300 1.00 89.44 144 THR A C 1
ATOM 1153 O O . THR A 1 144 ? -27.962 -6.803 26.626 1.00 89.44 144 THR A O 1
ATOM 1156 N N . ILE A 1 145 ? -26.057 -5.726 27.119 1.00 88.19 145 ILE A N 1
ATOM 1157 C CA . ILE A 1 145 ? -26.450 -5.335 28.480 1.00 88.19 145 ILE A CA 1
ATOM 1158 C C . ILE A 1 145 ? -27.735 -4.515 28.442 1.00 88.19 145 ILE A C 1
ATOM 1160 O O . ILE A 1 145 ? -28.681 -4.860 29.137 1.00 88.19 145 ILE A O 1
ATOM 1164 N N . LYS A 1 146 ? -27.826 -3.488 27.589 1.00 89.81 146 LYS A N 1
ATOM 1165 C CA . LYS A 1 146 ? -29.033 -2.659 27.462 1.00 89.81 146 LYS A CA 1
ATOM 1166 C C . LYS A 1 146 ? -30.269 -3.481 27.088 1.00 89.81 146 LYS A C 1
ATO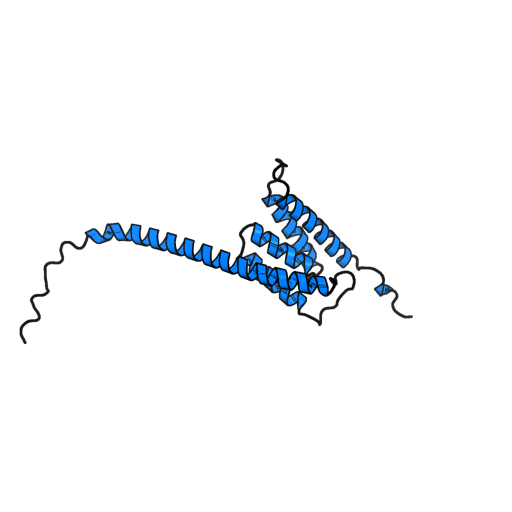M 1168 O O . LYS A 1 146 ? -31.342 -3.233 27.627 1.00 89.81 146 LYS A O 1
ATOM 1173 N N . LYS A 1 147 ? -30.122 -4.472 26.200 1.00 86.62 147 LYS A N 1
ATOM 1174 C CA . LYS A 1 147 ? -31.216 -5.366 25.796 1.00 86.62 147 LYS A CA 1
ATOM 1175 C C . LYS A 1 147 ? -31.707 -6.247 26.944 1.00 86.62 147 LYS A C 1
ATOM 1177 O O . LYS A 1 147 ? -32.907 -6.443 27.059 1.00 86.62 147 LYS A O 1
ATOM 1182 N N . TYR A 1 148 ? -30.807 -6.782 27.766 1.00 80.06 148 TYR A N 1
ATOM 1183 C CA . TYR A 1 148 ? -31.170 -7.684 28.869 1.00 80.06 148 TYR A CA 1
ATOM 1184 C C . TYR A 1 148 ? -31.412 -6.961 30.201 1.00 80.06 148 TYR A C 1
ATOM 1186 O O . TYR A 1 148 ? -32.038 -7.522 31.094 1.00 80.06 148 TYR A O 1
ATOM 1194 N N . SER A 1 149 ? -31.006 -5.696 30.316 1.00 79.75 149 SER A N 1
ATOM 1195 C CA . SER A 1 149 ? -31.264 -4.832 31.471 1.00 79.75 149 SER A CA 1
ATOM 1196 C C . SER A 1 149 ? -32.763 -4.617 31.705 1.00 79.75 149 SER A C 1
ATOM 1198 O O . SER A 1 149 ? -33.184 -4.617 32.854 1.00 79.75 149 SER A O 1
ATOM 1200 N N . SER A 1 150 ? -33.585 -4.552 30.648 1.00 68.12 150 SER A N 1
ATOM 1201 C CA . SER A 1 150 ? -35.052 -4.468 30.765 1.00 68.12 150 SER A CA 1
ATOM 1202 C C . SER A 1 150 ? -35.738 -5.785 31.152 1.00 68.12 150 SER A C 1
ATOM 1204 O O . SER A 1 150 ? -36.909 -5.778 31.514 1.00 68.12 150 SER A O 1
ATOM 1206 N N . TYR A 1 151 ? -35.047 -6.926 31.045 1.00 60.34 151 TYR A N 1
ATOM 1207 C CA . TYR A 1 151 ? -35.577 -8.234 31.454 1.00 60.34 151 TYR A CA 1
ATOM 1208 C C . TYR A 1 151 ? -35.255 -8.566 32.921 1.00 60.34 151 TYR A C 1
ATOM 1210 O O . TYR A 1 151 ? -35.831 -9.505 33.467 1.00 60.34 151 TYR A O 1
ATOM 1218 N N . GLY A 1 152 ? -34.369 -7.797 33.570 1.00 56.50 152 GLY A N 1
ATOM 1219 C CA . GLY A 1 152 ? -33.971 -7.991 34.969 1.00 56.50 152 GLY A CA 1
ATOM 1220 C C . GLY A 1 152 ? -35.067 -7.687 35.998 1.00 56.50 152 GLY A C 1
ATOM 1221 O O . GLY A 1 152 ? -35.011 -8.219 37.103 1.00 56.50 152 GLY A O 1
ATOM 1222 N N . ASP A 1 153 ? -36.096 -6.922 35.624 1.00 50.84 153 ASP A N 1
ATOM 1223 C CA . ASP A 1 153 ? -37.213 -6.568 36.516 1.00 50.84 153 ASP A CA 1
ATOM 1224 C C . ASP A 1 153 ? -38.290 -7.667 36.632 1.00 50.84 153 ASP A C 1
ATOM 1226 O O . ASP A 1 153 ? -39.218 -7.548 37.430 1.00 50.84 153 ASP A O 1
ATOM 1230 N N . TRP A 1 154 ? -38.164 -8.784 35.901 1.00 49.12 154 TRP A N 1
ATOM 1231 C CA . TRP A 1 154 ? -39.095 -9.923 35.996 1.00 49.12 154 TRP A CA 1
ATOM 1232 C C . TRP A 1 154 ? -38.754 -10.926 37.113 1.00 49.12 154 TRP A C 1
ATOM 1234 O O . TRP A 1 154 ? -39.427 -11.944 37.260 1.00 49.12 154 TRP A O 1
ATOM 1244 N N . CYS A 1 155 ? -37.759 -10.632 37.955 1.00 44.62 155 CYS A N 1
ATOM 1245 C CA . CYS A 1 155 ? -37.427 -11.421 39.145 1.00 44.62 155 CYS A CA 1
ATOM 1246 C C . CYS A 1 155 ? -38.027 -10.823 40.432 1.00 44.62 155 CYS A C 1
ATOM 1248 O O . CYS A 1 155 ? -37.344 -10.701 41.444 1.00 44.62 155 CYS A O 1
ATOM 1250 N N . VAL A 1 156 ? -39.318 -10.479 40.429 1.00 45.59 156 VAL A N 1
ATOM 1251 C CA . VAL A 1 156 ? -40.090 -10.257 41.667 1.00 45.59 156 VAL A CA 1
ATOM 1252 C C . VAL A 1 156 ? -41.370 -11.085 41.610 1.00 45.59 156 VAL A C 1
ATOM 1254 O O . VAL A 1 156 ? -42.458 -10.566 41.399 1.00 45.59 156 VAL A O 1
ATOM 1257 N N . SER A 1 157 ? -41.230 -12.409 41.712 1.00 39.81 157 SER A N 1
ATOM 1258 C CA . SER A 1 157 ? -42.275 -13.347 42.176 1.00 39.81 157 SER A CA 1
ATOM 1259 C C . SER A 1 157 ? -41.809 -14.801 42.039 1.00 39.81 157 SER A C 1
ATOM 1261 O O . SER A 1 157 ? -42.492 -15.638 41.459 1.00 39.81 157 SER A O 1
ATOM 1263 N N . VAL A 1 158 ? -40.646 -15.144 42.601 1.00 39.66 158 VAL A N 1
ATOM 1264 C CA . VAL A 1 158 ? -40.406 -16.543 42.986 1.00 39.66 158 VAL A CA 1
ATOM 1265 C C . VAL A 1 158 ? -40.732 -16.629 44.476 1.00 39.66 158 VAL A C 1
ATOM 1267 O O . VAL A 1 158 ? -39.944 -16.130 45.283 1.00 39.66 158 VAL A O 1
ATOM 1270 N N . PRO A 1 159 ? -41.895 -17.183 44.875 1.00 41.31 159 PRO A N 1
ATOM 1271 C CA . PRO A 1 159 ? -42.165 -17.456 46.274 1.00 41.31 159 PRO A CA 1
ATOM 1272 C C . PRO A 1 159 ? -41.061 -18.369 46.799 1.00 41.31 159 PRO A C 1
ATOM 1274 O O . PRO A 1 159 ? -40.712 -19.378 46.187 1.00 41.31 159 PRO A O 1
ATOM 1277 N N . THR A 1 160 ? -40.492 -17.970 47.925 1.00 42.38 160 THR A N 1
ATOM 1278 C CA . THR A 1 160 ? -39.501 -18.677 48.728 1.00 42.38 160 THR A CA 1
ATOM 1279 C C . THR A 1 160 ? -39.824 -20.171 48.888 1.00 42.38 160 THR A C 1
ATOM 1281 O O . THR A 1 160 ? -40.510 -20.576 49.818 1.00 42.38 160 THR A O 1
ATOM 1284 N N . LEU A 1 161 ? -39.259 -21.014 48.016 1.00 40.09 161 LEU A N 1
ATOM 1285 C CA . LEU A 1 161 ? -39.232 -22.482 48.145 1.00 40.09 161 LEU A CA 1
ATOM 1286 C C . LEU A 1 161 ? -37.958 -22.993 48.852 1.00 40.09 161 LEU A C 1
ATOM 1288 O O . LEU A 1 161 ? -37.648 -24.179 48.825 1.00 40.09 161 LEU A O 1
ATOM 1292 N N . PHE A 1 162 ? -37.224 -22.111 49.539 1.00 39.97 162 PHE A N 1
ATOM 1293 C CA . PHE A 1 162 ? -36.038 -22.450 50.340 1.00 39.97 162 PHE A CA 1
ATOM 1294 C C . PHE A 1 162 ? -36.372 -22.822 51.801 1.00 39.97 162 PHE A C 1
ATOM 1296 O O . PHE A 1 162 ? -35.621 -22.503 52.719 1.00 39.97 162 PHE A O 1
ATOM 1303 N N . SER A 1 163 ? -37.498 -23.500 52.048 1.00 38.38 163 SER A N 1
ATOM 1304 C CA . SER A 1 163 ? -37.877 -23.969 53.395 1.00 38.38 163 SER A CA 1
ATOM 1305 C C . SER A 1 163 ? -37.903 -25.493 53.572 1.00 38.38 163 SER A C 1
ATOM 1307 O O . SER A 1 163 ? -38.164 -25.951 54.680 1.00 38.38 163 SER A O 1
ATOM 1309 N N . VAL A 1 164 ? -37.577 -26.301 52.552 1.00 45.19 164 VAL A N 1
ATOM 1310 C CA . VAL A 1 164 ? -37.741 -27.772 52.642 1.00 45.19 164 VAL A CA 1
ATOM 1311 C C . VAL A 1 164 ? -36.457 -28.549 52.995 1.00 45.19 164 VAL A C 1
ATOM 1313 O O . VAL A 1 164 ? -36.541 -29.705 53.391 1.00 45.19 164 VAL A O 1
ATOM 1316 N N . ILE A 1 165 ? -35.262 -27.945 53.011 1.00 45.28 165 ILE A N 1
ATOM 1317 C CA . ILE A 1 165 ? -34.013 -28.669 53.368 1.00 45.28 165 ILE A CA 1
ATOM 1318 C C . ILE A 1 165 ? -33.675 -28.529 54.867 1.00 45.28 165 ILE A C 1
ATOM 1320 O O . ILE A 1 165 ? -32.565 -28.181 55.262 1.00 45.28 165 ILE A O 1
ATOM 1324 N N . LYS A 1 166 ? -34.659 -28.781 55.734 1.00 41.91 166 LYS A N 1
ATOM 1325 C CA . LYS A 1 166 ? -34.449 -29.083 57.160 1.00 41.91 166 LYS A CA 1
ATOM 1326 C C . LYS A 1 166 ? -35.436 -30.169 57.578 1.00 41.91 166 LYS A C 1
ATOM 1328 O O . LYS A 1 166 ? -36.477 -29.848 58.144 1.00 41.91 166 LYS A O 1
ATOM 1333 N N . LYS A 1 167 ? -35.105 -31.428 57.277 1.00 41.69 167 LYS A N 1
ATOM 1334 C CA . LYS A 1 167 ? -35.401 -32.652 58.055 1.00 41.69 167 LYS A CA 1
ATOM 1335 C C . LYS A 1 167 ? -35.280 -33.884 57.152 1.00 41.69 167 LYS A C 1
ATOM 1337 O O . LYS A 1 167 ? -36.225 -34.209 56.443 1.00 41.69 167 LYS A O 1
ATOM 1342 N N . SER A 1 168 ? -34.146 -34.567 57.251 1.00 41.38 168 SER A N 1
ATOM 1343 C CA . SER A 1 168 ? -34.026 -36.033 57.219 1.00 41.38 168 SER A CA 1
ATOM 1344 C C . SER A 1 168 ? -32.593 -36.398 57.563 1.00 41.38 168 SER A C 1
ATOM 1346 O O . SER A 1 168 ? -31.709 -35.928 56.810 1.00 41.38 168 SER A O 1
#

Secondary structure (DSSP, 8-state):
---GGGSS--HHHHHHHHHHHHHHHHHHHHHH-S--TTS-HHHHHHHHHHHHHHHHHH-TT-HHHHHHHHHHHHHTT-HHHHHHHHHHHHHHHH-TTS---TTTPPPHHHHHHHHHHHHHHHHHHHHHHHHHHHHHHHHHHHHHHHHHHTTGGG-S-----TTS-S--

InterPro domains:
  IPR011990 Tetratricopeptide-like helical domain superfamily [G3DSA:1.25.40.10] (5-133)
  IPR011990 Tetratricopeptide-like helical domain superfamily [SSF48452] (15-92)
  IPR052769 Tetratricopeptide repeat domain-containing protein [PTHR46014] (11-102)

Foldseek 3Di:
DPDPPLPDDDPLLVLLVVLLVQLVVLLCCLVPDPDDPPDHSVRSLVSSLVSLVSSCVSPVLQLSSLLSNLVSCVVVVNLVSSLVSLVSSLVSLPPPVDPDRVSSDDPNVVSVVSNVVSVVVNVVSVVVVVVVVVVVVVVVVVVVCVVCVVVVVVPDDDPPPVPPPPDD

pLDDT: mean 79.91, std 17.62, range [38.38, 95.88]

Organism: NCBI:txid48269

Sequence (168 aa):
MPDYQLSKPSPRQLLAICLSNAAHCLYKFGTTCTVNPKKSQFDYLSACIKCCERAVSLEPNYIKAWFRIAKVHALLGNYEEALTTGQKCLTCSLDKNTYESKWISVDERTKVDISNKLKKLLSEWRASLDSEEKIERSIIRDRTIKKYSSYGDWCVSVPTLFSVIKKS

Radius of gyration: 27.44 Å; chains: 1; bounding box: 71×58×87 Å